Protein AF-A0A3B9GCJ6-F1 (afdb_monomer_lite)

Secondary structure (DSSP, 8-state):
---PPPPPTTEEEEEEETTT--B-SSPPPTT-TTEEEEEEETTSPPPBP-GGGB-TTSPEEE-GGGHHHHHSTT-TTGGGEEE-SS---------EEESPTT-EEEE-TTS-S-TTEEE-EESSSS-EEE-SSSEEETTEEE--SEEEEEEEEETTTTEEEEEEEEEEE-

Foldseek 3Di:
DDDDDDDDPQKDWFKAQQVPRATAPDDDDPPDPSIDIDIDGPVDHHHHDDPVQADPVRAGEDACLCVVVLPDPVCPPNVNYDYDPHHPPPPPDKDWPPPAAAAEAEQEPPDDDLSQKDQTDISDPPKDKDWPPWDADPRITRHDADKTKIWIADVVVRDIDIGIYGYYYD

pLDDT: mean 90.15, std 8.55, range [53.16, 97.75]

Structure (mmCIF, N/CA/C/O backbone):
data_AF-A0A3B9GCJ6-F1
#
_entry.id   AF-A0A3B9GCJ6-F1
#
loop_
_atom_site.group_PDB
_atom_site.id
_atom_site.type_symbol
_atom_site.label_atom_id
_atom_site.label_alt_id
_atom_site.label_comp_id
_atom_site.label_asym_id
_atom_site.label_entity_id
_atom_site.label_seq_id
_atom_site.pdbx_PDB_ins_code
_atom_site.Cartn_x
_atom_site.Cartn_y
_atom_site.Cartn_z
_atom_site.occupancy
_atom_site.B_iso_or_equiv
_atom_site.auth_seq_id
_atom_site.auth_comp_id
_atom_site.auth_asym_id
_atom_site.auth_atom_id
_atom_site.pdbx_PDB_model_num
ATOM 1 N N . ALA A 1 1 ? 45.972 -5.443 4.109 1.00 67.38 1 ALA A N 1
ATOM 2 C CA . ALA A 1 1 ? 44.919 -4.437 3.855 1.00 67.38 1 ALA A CA 1
ATOM 3 C C . ALA A 1 1 ? 43.568 -5.143 3.861 1.00 67.38 1 ALA A C 1
ATOM 5 O O . ALA A 1 1 ? 43.530 -6.275 3.386 1.00 67.38 1 ALA A O 1
ATOM 6 N N . PRO A 1 2 ? 42.492 -4.551 4.406 1.00 72.75 2 PRO A N 1
ATOM 7 C CA . PRO A 1 2 ? 41.162 -5.134 4.268 1.00 72.75 2 PRO A CA 1
ATOM 8 C C . PRO A 1 2 ? 40.757 -5.144 2.786 1.00 72.75 2 PRO A C 1
ATOM 10 O O . PRO A 1 2 ? 41.001 -4.174 2.069 1.00 72.75 2 PRO A O 1
ATOM 13 N N . ALA A 1 3 ? 40.173 -6.250 2.330 1.00 82.25 3 ALA A N 1
ATOM 14 C CA . ALA A 1 3 ? 39.610 -6.388 0.991 1.00 82.25 3 ALA A CA 1
ATOM 15 C C . ALA A 1 3 ? 38.083 -6.419 1.093 1.00 82.25 3 ALA A C 1
ATOM 17 O O . ALA A 1 3 ? 37.534 -7.044 2.002 1.00 82.25 3 ALA A O 1
ATOM 18 N N . PHE A 1 4 ? 37.399 -5.753 0.164 1.00 79.94 4 PHE A N 1
ATOM 19 C CA . PHE A 1 4 ? 35.948 -5.866 0.071 1.00 79.94 4 PHE A CA 1
ATOM 20 C C . PHE A 1 4 ? 35.560 -7.302 -0.309 1.00 79.94 4 PHE A C 1
ATOM 22 O O . PHE A 1 4 ? 36.221 -7.906 -1.160 1.00 79.94 4 PHE A O 1
ATOM 29 N N . PRO A 1 5 ? 34.498 -7.858 0.298 1.00 82.06 5 PRO A N 1
ATOM 30 C CA . PRO A 1 5 ? 34.034 -9.191 -0.043 1.00 82.06 5 PRO A CA 1
ATOM 31 C C . PRO A 1 5 ? 33.621 -9.250 -1.516 1.00 82.06 5 PRO A C 1
ATOM 33 O O . PRO A 1 5 ? 33.033 -8.312 -2.061 1.00 82.06 5 PRO A O 1
ATOM 36 N N . SER A 1 6 ? 33.930 -10.373 -2.164 1.00 84.81 6 SER A N 1
ATOM 37 C CA . SER A 1 6 ? 33.470 -10.617 -3.530 1.00 84.81 6 SER A CA 1
ATOM 38 C C . SER A 1 6 ? 31.946 -10.789 -3.548 1.00 84.81 6 SER A C 1
ATOM 40 O O . SER A 1 6 ? 31.401 -11.412 -2.632 1.00 84.81 6 SER A O 1
ATOM 42 N N . PRO A 1 7 ? 31.239 -10.273 -4.572 1.00 82.81 7 PRO A N 1
ATOM 43 C CA . PRO A 1 7 ? 29.799 -10.466 -4.685 1.00 82.81 7 PRO A CA 1
ATOM 44 C C . PRO A 1 7 ? 29.460 -11.963 -4.760 1.00 82.81 7 PRO A C 1
ATOM 46 O O . PRO A 1 7 ? 30.108 -12.680 -5.528 1.00 82.81 7 PRO A O 1
ATOM 49 N N . PRO A 1 8 ? 28.439 -12.443 -4.030 1.00 89.69 8 PRO A N 1
ATOM 50 C CA . PRO A 1 8 ? 27.988 -13.825 -4.133 1.00 89.69 8 PRO A CA 1
ATOM 51 C C . PRO A 1 8 ? 27.621 -14.211 -5.571 1.00 89.69 8 PRO A C 1
ATOM 53 O O . PRO A 1 8 ? 26.986 -13.437 -6.291 1.00 89.69 8 PRO A O 1
ATOM 56 N N . HIS A 1 9 ? 27.941 -15.445 -5.975 1.00 90.56 9 HIS A N 1
ATOM 57 C CA . HIS A 1 9 ? 27.603 -15.965 -7.307 1.00 90.56 9 HIS A CA 1
ATOM 58 C C . HIS A 1 9 ? 26.094 -16.031 -7.583 1.00 90.56 9 HIS A C 1
ATOM 60 O O . HIS A 1 9 ? 25.703 -16.147 -8.745 1.00 90.56 9 HIS A O 1
ATOM 66 N N . SER A 1 10 ? 25.252 -15.960 -6.550 1.00 94.00 10 SER A N 1
ATOM 67 C CA . SER A 1 10 ? 23.791 -15.920 -6.652 1.00 94.00 10 SER A CA 1
ATOM 68 C C . SER A 1 10 ? 23.247 -14.575 -7.139 1.00 94.00 10 SER A C 1
ATOM 70 O O . SER A 1 10 ? 22.083 -14.509 -7.525 1.00 94.00 10 SER A O 1
ATOM 72 N N . LEU A 1 11 ? 24.064 -13.516 -7.166 1.00 94.12 11 LEU A N 1
ATOM 73 C CA . LEU A 1 11 ? 23.648 -12.195 -7.630 1.00 94.12 11 LEU A CA 1
ATOM 74 C C . LEU A 1 11 ? 23.987 -11.970 -9.109 1.00 94.12 11 LEU A C 1
ATOM 76 O O . LEU A 1 11 ? 25.038 -12.378 -9.610 1.00 94.12 11 LEU A O 1
ATOM 80 N N . ALA A 1 12 ? 23.097 -11.273 -9.805 1.00 92.56 12 ALA A N 1
ATOM 81 C CA . ALA A 1 12 ? 23.290 -10.743 -11.146 1.00 92.56 12 ALA A CA 1
ATOM 82 C C . ALA A 1 12 ? 23.369 -9.216 -11.097 1.00 92.56 12 ALA A C 1
ATOM 84 O O . ALA A 1 12 ? 22.619 -8.578 -10.362 1.00 92.56 12 ALA A O 1
ATOM 85 N N . ARG A 1 13 ? 24.243 -8.622 -11.923 1.00 93.81 13 ARG A N 1
ATOM 86 C CA . ARG A 1 13 ? 24.131 -7.198 -12.268 1.00 93.81 13 ARG A CA 1
ATOM 87 C C . ARG A 1 13 ? 23.143 -7.044 -13.407 1.00 93.81 13 ARG A C 1
ATOM 89 O O . ARG A 1 13 ? 23.371 -7.595 -14.481 1.00 93.81 13 ARG A O 1
ATOM 96 N N . ILE A 1 14 ? 22.130 -6.224 -13.194 1.00 95.50 14 ILE A N 1
ATOM 97 C CA . ILE A 1 14 ? 21.101 -5.906 -14.179 1.00 95.50 14 ILE A CA 1
ATOM 98 C C . ILE A 1 14 ? 21.088 -4.405 -14.473 1.00 95.50 14 ILE A C 1
ATOM 100 O O . ILE A 1 14 ? 21.639 -3.597 -13.722 1.00 95.50 14 ILE A O 1
ATOM 104 N N . SER A 1 15 ? 20.498 -4.033 -15.606 1.00 97.00 15 SER A N 1
ATOM 105 C CA . SER A 1 15 ? 20.137 -2.646 -15.905 1.00 97.00 15 SER A CA 1
ATOM 106 C C . SER A 1 15 ? 18.640 -2.504 -15.704 1.00 97.00 15 SER A C 1
ATOM 108 O O . SER A 1 15 ? 17.903 -3.325 -16.236 1.00 97.00 15 SER A O 1
ATOM 110 N N . VAL A 1 16 ? 18.203 -1.485 -14.976 1.00 97.12 16 VAL A N 1
ATOM 111 C CA . VAL A 1 16 ? 16.790 -1.232 -14.667 1.00 97.12 16 VAL A CA 1
ATOM 112 C C . VAL A 1 16 ? 16.407 0.197 -15.012 1.00 97.12 16 VAL A C 1
ATOM 114 O O . VAL A 1 16 ? 17.272 1.079 -15.048 1.00 97.12 16 VAL A O 1
ATOM 117 N N . ASP A 1 17 ? 15.120 0.418 -15.260 1.00 96.38 17 ASP A N 1
ATOM 118 C CA . ASP A 1 17 ? 14.524 1.751 -15.199 1.00 96.38 17 ASP A CA 1
ATOM 119 C C . ASP A 1 17 ? 14.221 2.067 -13.727 1.00 96.38 17 ASP A C 1
ATOM 121 O O . ASP A 1 17 ? 13.448 1.357 -13.084 1.00 96.38 17 ASP A O 1
ATOM 125 N N . GLU A 1 18 ? 14.843 3.108 -13.164 1.00 95.38 18 GLU A N 1
ATOM 126 C CA . GLU A 1 18 ? 14.698 3.451 -11.740 1.00 95.38 18 GLU A CA 1
ATOM 127 C C . GLU A 1 18 ? 13.266 3.835 -11.337 1.00 95.38 18 GLU A C 1
ATOM 129 O O . GLU A 1 18 ? 12.964 3.889 -10.148 1.00 95.38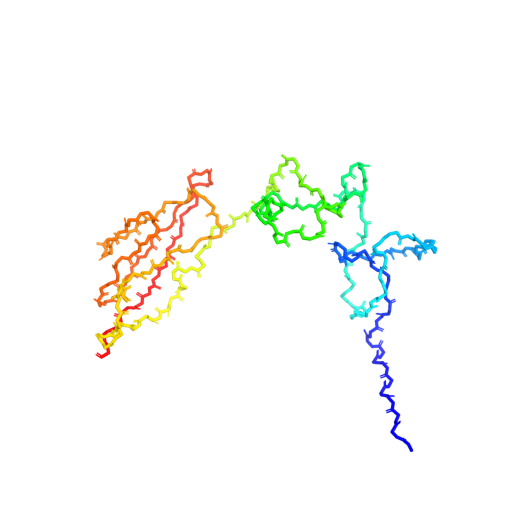 18 GLU A O 1
ATOM 134 N N . ARG A 1 19 ? 12.388 4.111 -12.309 1.00 95.00 19 ARG A N 1
ATOM 135 C CA . ARG A 1 19 ? 10.996 4.505 -12.060 1.00 95.00 19 ARG A CA 1
ATOM 136 C C . ARG A 1 19 ? 10.073 3.307 -11.872 1.00 95.00 19 ARG A C 1
ATOM 138 O O . ARG A 1 19 ? 9.145 3.393 -11.078 1.00 95.00 19 ARG A O 1
ATOM 145 N N . THR A 1 20 ? 10.303 2.222 -12.614 1.00 94.31 20 THR A N 1
ATOM 146 C CA . THR A 1 20 ? 9.432 1.031 -12.624 1.00 94.31 20 THR A CA 1
ATOM 147 C C . THR A 1 20 ? 10.066 -0.163 -11.915 1.00 94.31 20 THR A C 1
ATOM 149 O O . THR A 1 20 ? 9.368 -1.092 -11.523 1.00 94.31 20 THR A O 1
ATOM 152 N N . GLY A 1 21 ? 11.395 -0.174 -11.762 1.00 94.81 21 GLY A N 1
ATOM 153 C CA . GLY A 1 21 ? 12.146 -1.319 -11.245 1.00 94.81 21 GLY A CA 1
ATOM 154 C C . GLY A 1 21 ? 12.243 -2.491 -12.229 1.00 94.81 21 GLY A C 1
ATOM 155 O O . GLY A 1 21 ? 12.909 -3.484 -11.932 1.00 94.81 21 GLY A O 1
ATOM 156 N N . HIS A 1 22 ? 11.622 -2.382 -13.406 1.00 96.75 22 HIS A N 1
ATOM 157 C CA . HIS A 1 22 ? 11.724 -3.378 -14.462 1.00 96.75 22 HIS A CA 1
ATOM 158 C C . HIS A 1 22 ? 13.116 -3.356 -15.090 1.00 96.75 22 HIS A C 1
ATOM 160 O O . HIS A 1 22 ? 13.746 -2.302 -15.240 1.00 96.75 22 HIS A O 1
ATOM 166 N N . TYR A 1 23 ? 13.611 -4.536 -15.458 1.00 96.69 23 TYR A N 1
ATOM 167 C CA . TYR A 1 23 ? 14.937 -4.664 -16.049 1.00 96.69 23 TYR A CA 1
ATOM 168 C C . TYR A 1 23 ? 14.890 -4.499 -17.568 1.00 96.69 23 TYR A C 1
ATOM 170 O O . TYR A 1 23 ? 13.926 -4.873 -18.231 1.00 96.69 23 TYR A O 1
ATOM 178 N N . PHE A 1 24 ? 15.965 -3.967 -18.136 1.00 95.75 24 PHE A N 1
ATOM 179 C CA . PHE A 1 24 ? 16.184 -3.922 -19.574 1.00 95.75 24 PHE A CA 1
ATOM 180 C C . PHE A 1 24 ? 16.725 -5.281 -20.054 1.00 95.75 24 PHE A C 1
ATOM 182 O O . PHE A 1 24 ? 17.849 -5.635 -19.680 1.00 95.75 24 PHE A O 1
ATOM 189 N N . PRO A 1 25 ? 15.993 -6.036 -20.902 1.00 93.00 25 PRO A N 1
ATOM 190 C CA . PRO A 1 25 ? 16.466 -7.325 -21.422 1.00 93.00 25 PRO A CA 1
ATOM 191 C C . PRO A 1 25 ? 17.713 -7.196 -22.294 1.00 93.00 25 PRO A C 1
ATOM 193 O O . PRO A 1 25 ? 18.562 -8.082 -22.329 1.00 93.00 25 PRO A O 1
ATOM 196 N N . THR A 1 26 ? 17.831 -6.063 -22.982 1.00 92.00 26 THR A N 1
ATOM 197 C CA . THR A 1 26 ? 18.995 -5.675 -23.776 1.00 92.00 26 THR A CA 1
ATOM 198 C C . THR A 1 26 ? 19.657 -4.467 -23.139 1.00 92.00 26 THR A C 1
ATOM 200 O O . THR A 1 26 ? 18.960 -3.545 -22.716 1.00 92.00 26 THR A O 1
ATOM 203 N N . LEU A 1 27 ? 20.991 -4.431 -23.114 1.00 89.69 27 LEU A N 1
ATOM 204 C CA . LEU A 1 27 ? 21.724 -3.308 -22.534 1.00 89.69 27 LEU A CA 1
ATOM 205 C C . LEU A 1 27 ? 21.294 -1.979 -23.196 1.00 89.69 27 LEU A C 1
ATOM 207 O O . LEU A 1 27 ? 21.410 -1.850 -24.419 1.00 89.69 27 LEU A O 1
ATOM 211 N N . PRO A 1 28 ? 20.801 -0.994 -22.422 1.00 92.19 28 PRO A N 1
ATOM 212 C CA . PRO A 1 28 ? 20.345 0.270 -22.980 1.00 92.19 28 PRO A CA 1
ATOM 213 C C . PRO A 1 28 ? 21.517 1.098 -23.527 1.00 92.19 28 PRO A C 1
ATOM 215 O O . PRO A 1 28 ? 22.665 0.972 -23.089 1.00 92.19 28 PRO A O 1
ATOM 218 N N . LYS A 1 29 ? 21.227 1.982 -24.490 1.00 93.12 29 LYS A N 1
ATOM 219 C CA . LYS A 1 29 ? 22.225 2.903 -25.057 1.00 93.12 29 LYS A CA 1
ATOM 220 C C . LYS A 1 29 ? 22.736 3.863 -23.978 1.00 93.12 29 LYS A C 1
ATOM 222 O O . LYS A 1 29 ? 21.995 4.243 -23.068 1.00 93.12 29 LYS A O 1
ATOM 227 N N . LYS A 1 30 ? 23.989 4.311 -24.101 1.00 91.62 30 LYS A N 1
ATOM 228 C CA . LYS A 1 30 ? 24.553 5.336 -23.209 1.00 91.62 30 LYS A CA 1
ATOM 229 C C . LYS A 1 30 ? 23.668 6.589 -23.234 1.00 91.62 30 LYS A C 1
ATOM 231 O O . LYS A 1 30 ? 23.330 7.072 -24.309 1.00 91.62 30 LYS A O 1
ATOM 236 N N . GLY A 1 31 ? 23.313 7.101 -22.056 1.00 90.88 31 GLY A N 1
ATOM 237 C CA . GLY A 1 31 ? 22.437 8.268 -21.918 1.00 90.88 31 GLY A CA 1
ATOM 238 C C . GLY A 1 31 ? 20.939 7.955 -21.959 1.00 90.88 31 GLY A C 1
ATOM 239 O O . GLY A 1 31 ? 20.142 8.887 -21.993 1.00 90.88 31 GLY A O 1
ATOM 240 N N . THR A 1 32 ? 20.540 6.677 -21.938 1.00 92.00 32 THR A N 1
ATOM 241 C CA . THR A 1 32 ? 19.131 6.307 -21.735 1.00 92.00 32 THR A CA 1
ATOM 242 C C . THR A 1 32 ? 18.632 6.909 -20.410 1.00 92.00 32 THR A C 1
ATOM 244 O O . THR A 1 32 ? 19.251 6.650 -19.375 1.00 92.00 32 THR A O 1
ATOM 247 N N . PRO A 1 33 ? 17.557 7.722 -20.413 1.00 90.94 33 PRO A N 1
ATOM 248 C CA . PRO A 1 33 ? 17.023 8.330 -19.197 1.00 90.94 33 PRO A CA 1
ATOM 249 C C . PRO A 1 33 ? 16.630 7.283 -18.155 1.00 90.94 33 PRO A C 1
ATOM 251 O O . PRO A 1 33 ? 16.153 6.210 -18.518 1.00 90.94 33 PRO A O 1
ATOM 254 N N . TYR A 1 34 ? 16.806 7.611 -16.871 1.00 93.69 34 TYR A N 1
ATOM 255 C CA . TYR A 1 34 ? 16.395 6.769 -15.734 1.00 93.69 34 TYR A CA 1
ATOM 256 C C . TYR A 1 34 ? 17.043 5.372 -15.698 1.00 93.69 34 TYR A C 1
ATOM 258 O O . TYR A 1 34 ? 16.633 4.507 -14.929 1.00 93.69 34 TYR A O 1
ATOM 266 N N . HIS A 1 35 ? 18.083 5.140 -16.502 1.00 95.50 35 HIS A N 1
ATOM 267 C CA . HIS A 1 35 ? 18.863 3.911 -16.452 1.00 95.50 35 HIS A CA 1
ATOM 268 C C . HIS A 1 35 ? 19.711 3.866 -15.182 1.00 95.50 35 HIS A C 1
ATOM 270 O O . HIS A 1 35 ? 20.544 4.741 -14.941 1.00 95.50 35 HIS A O 1
ATOM 276 N N . LYS A 1 36 ? 19.563 2.782 -14.422 1.00 95.25 36 LYS A N 1
ATOM 277 C CA . LYS A 1 36 ? 20.407 2.467 -13.271 1.00 95.25 36 LYS A CA 1
ATOM 278 C C . LYS A 1 36 ? 20.939 1.040 -13.367 1.00 95.25 36 LYS A C 1
ATOM 280 O O . LYS A 1 36 ? 20.279 0.147 -13.897 1.00 95.25 36 LYS A O 1
ATOM 285 N N . ARG A 1 37 ? 22.156 0.808 -12.867 1.00 95.31 37 ARG A N 1
ATOM 286 C CA . ARG A 1 37 ? 22.694 -0.548 -12.679 1.00 95.31 37 ARG A CA 1
ATOM 287 C C . ARG A 1 37 ? 22.394 -1.007 -11.263 1.00 95.31 37 ARG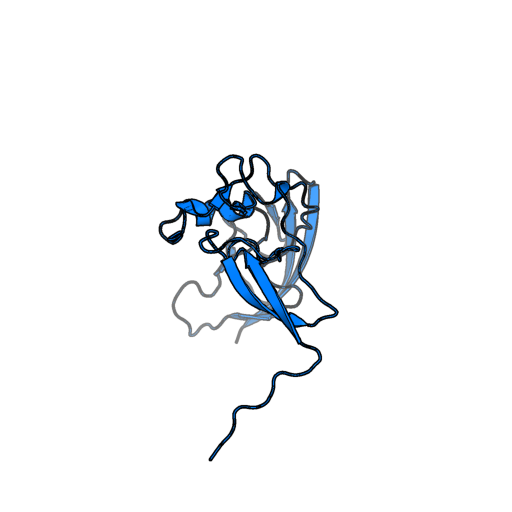 A C 1
ATOM 289 O O . ARG A 1 37 ? 22.732 -0.292 -10.327 1.00 95.31 37 ARG A O 1
ATOM 296 N N . GLU A 1 38 ? 21.841 -2.204 -11.130 1.00 95.00 38 GLU A N 1
ATOM 297 C CA . GLU A 1 38 ? 21.478 -2.787 -9.838 1.00 95.00 38 GLU A CA 1
ATOM 298 C C . GLU A 1 38 ? 21.931 -4.241 -9.705 1.00 95.00 38 GLU A C 1
ATOM 300 O O . GLU A 1 38 ? 22.378 -4.863 -10.675 1.00 95.00 38 GLU A O 1
ATOM 305 N N . LEU A 1 39 ? 21.847 -4.762 -8.480 1.00 93.50 39 LEU A N 1
ATOM 306 C CA . LEU A 1 39 ? 22.051 -6.173 -8.158 1.00 93.50 39 LEU A CA 1
ATOM 307 C C . LEU A 1 39 ? 20.720 -6.834 -7.794 1.00 93.50 39 LEU A C 1
ATOM 309 O O . LEU A 1 39 ? 19.928 -6.264 -7.050 1.00 93.50 39 LEU A O 1
ATOM 313 N N . CYS A 1 40 ? 20.501 -8.063 -8.255 1.00 93.81 40 CYS A N 1
ATOM 314 C CA . CYS A 1 40 ? 19.364 -8.882 -7.836 1.00 93.81 40 CYS A CA 1
ATOM 315 C C . CYS A 1 40 ? 19.745 -10.370 -7.770 1.00 93.81 40 CYS A C 1
ATOM 317 O O . CYS A 1 40 ? 20.736 -10.772 -8.389 1.00 93.81 40 CYS A O 1
ATOM 319 N N . PRO A 1 41 ? 18.980 -11.212 -7.058 1.00 94.81 41 PRO A N 1
ATOM 320 C CA . PRO A 1 41 ? 19.111 -12.662 -7.162 1.00 94.81 41 PRO A CA 1
ATOM 321 C C . PRO A 1 41 ? 18.874 -13.141 -8.602 1.00 94.81 41 PRO A C 1
ATOM 323 O O . PRO A 1 41 ? 17.966 -12.664 -9.284 1.00 94.81 41 PRO A O 1
ATOM 326 N N . LYS A 1 42 ? 19.697 -14.081 -9.075 1.00 93.06 42 LYS A N 1
ATOM 327 C CA . LYS A 1 42 ? 19.620 -14.637 -10.440 1.00 93.06 42 LYS A CA 1
ATOM 328 C C . LYS A 1 42 ? 18.307 -15.362 -10.731 1.00 93.06 42 LYS A C 1
ATOM 330 O O . LYS A 1 42 ? 17.857 -15.369 -11.869 1.00 93.06 42 LYS A O 1
ATOM 335 N N . ASP A 1 43 ? 17.727 -15.978 -9.713 1.00 94.94 43 ASP A N 1
ATOM 336 C CA . ASP A 1 43 ? 16.476 -16.737 -9.752 1.00 94.94 43 ASP A CA 1
ATOM 337 C C . ASP A 1 43 ? 15.231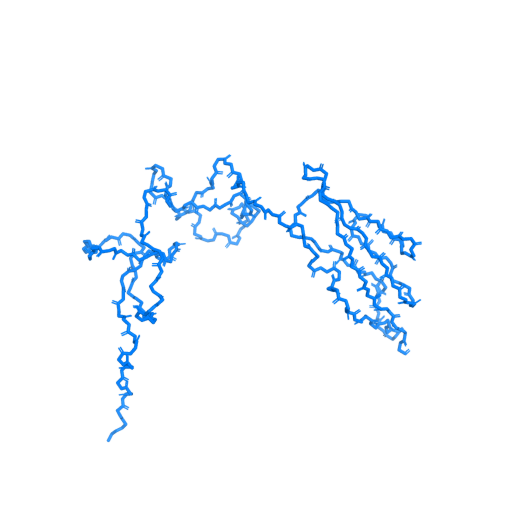 -15.858 -9.551 1.00 94.94 43 ASP A C 1
ATOM 339 O O . ASP A 1 43 ? 14.106 -16.338 -9.672 1.00 94.94 43 ASP A O 1
ATOM 343 N N . ARG A 1 44 ? 15.418 -14.563 -9.270 1.00 93.62 44 ARG A N 1
ATOM 344 C CA . ARG A 1 44 ? 14.342 -13.592 -9.053 1.00 93.62 44 ARG A CA 1
ATOM 345 C C . ARG A 1 44 ? 14.628 -12.294 -9.799 1.00 93.62 44 ARG A C 1
ATOM 347 O O . ARG A 1 44 ? 14.736 -11.220 -9.204 1.00 93.62 44 ARG A O 1
ATOM 354 N N . LEU A 1 45 ? 14.776 -12.407 -11.117 1.00 93.88 45 LEU A N 1
ATOM 355 C CA . LEU A 1 45 ? 14.827 -11.233 -11.982 1.00 93.88 45 LEU A CA 1
ATOM 356 C C . LEU A 1 45 ? 13.495 -10.463 -11.887 1.00 93.88 45 LEU A C 1
ATOM 358 O O . LEU A 1 45 ? 12.436 -11.096 -11.856 1.00 93.88 45 LEU A O 1
ATOM 362 N N . PRO A 1 46 ? 13.525 -9.117 -11.854 1.00 95.19 46 PRO A N 1
ATOM 363 C CA . PRO A 1 46 ? 12.328 -8.304 -12.042 1.00 95.19 46 PRO A CA 1
ATOM 364 C C . PRO A 1 46 ? 11.652 -8.598 -13.383 1.00 95.19 46 PRO A C 1
ATOM 366 O O . PRO A 1 46 ? 12.221 -9.256 -14.253 1.00 95.19 46 PRO A O 1
ATOM 369 N N . LEU A 1 47 ? 10.454 -8.060 -13.590 1.00 96.06 47 LEU A N 1
ATOM 370 C CA . LEU A 1 47 ? 9.818 -8.117 -14.903 1.00 96.06 47 LEU A CA 1
ATOM 371 C C . LEU A 1 47 ? 10.610 -7.283 -15.929 1.00 96.06 47 LEU A C 1
ATOM 373 O O . LEU A 1 47 ? 11.249 -6.293 -15.552 1.00 96.06 47 LEU A O 1
ATOM 377 N N . PRO A 1 48 ? 10.618 -7.680 -17.213 1.00 96.62 48 PRO A N 1
ATOM 378 C CA . PRO A 1 48 ? 11.256 -6.898 -18.261 1.00 96.62 48 PRO A CA 1
ATOM 379 C C . PRO A 1 48 ? 10.460 -5.620 -18.536 1.00 96.62 48 PRO A C 1
ATOM 381 O O . PRO A 1 48 ? 9.235 -5.619 -18.429 1.00 96.62 48 PRO A O 1
ATOM 384 N N . VAL A 1 49 ? 11.143 -4.552 -18.951 1.00 95.25 49 VAL A N 1
ATOM 385 C CA . VAL A 1 49 ? 10.461 -3.331 -19.407 1.00 95.25 49 VAL A CA 1
ATOM 386 C C . VAL A 1 49 ? 9.504 -3.643 -20.559 1.00 95.25 49 VAL A C 1
ATOM 388 O O . VAL A 1 49 ? 9.832 -4.383 -21.491 1.00 95.25 49 VAL A O 1
ATOM 391 N N . SER A 1 50 ? 8.327 -3.036 -20.510 1.00 93.88 50 SER A N 1
ATOM 392 C CA . SER A 1 50 ? 7.262 -3.163 -21.496 1.00 93.88 50 SER A CA 1
ATOM 393 C C . SER A 1 50 ? 6.799 -1.782 -21.939 1.00 93.88 50 SER A C 1
ATOM 395 O O . SER A 1 50 ? 6.801 -0.827 -21.169 1.00 93.88 50 SER A O 1
ATOM 397 N N . ASN A 1 51 ? 6.323 -1.662 -23.181 1.00 91.94 51 ASN A N 1
ATOM 398 C CA . ASN A 1 51 ? 5.693 -0.419 -23.640 1.00 91.94 51 ASN A CA 1
ATOM 399 C C . ASN A 1 51 ? 4.447 -0.052 -22.813 1.00 91.94 51 ASN A C 1
ATOM 401 O O . ASN A 1 51 ? 4.074 1.113 -22.792 1.00 91.94 51 ASN A O 1
ATOM 405 N N . GLN A 1 52 ? 3.831 -1.027 -22.135 1.00 91.62 52 GLN A N 1
ATOM 406 C CA . GLN A 1 52 ? 2.683 -0.813 -21.246 1.00 91.62 52 GLN A CA 1
ATOM 407 C C . GLN A 1 52 ? 3.063 -0.122 -19.928 1.00 91.62 52 GLN A C 1
ATOM 409 O O . GLN A 1 52 ? 2.184 0.392 -19.248 1.00 91.62 52 GLN A O 1
ATOM 414 N N . ASP A 1 53 ? 4.352 -0.068 -19.581 1.00 92.44 53 ASP A N 1
ATOM 415 C CA . ASP A 1 53 ? 4.825 0.600 -18.363 1.00 92.44 53 ASP A CA 1
ATOM 416 C C . ASP A 1 53 ? 4.881 2.128 -18.521 1.00 92.44 53 ASP A C 1
ATOM 418 O O . ASP A 1 53 ? 5.147 2.853 -17.560 1.00 92.44 53 ASP A O 1
ATOM 422 N N . TYR A 1 54 ? 4.687 2.633 -19.743 1.00 94.06 54 TYR A N 1
ATOM 423 C CA . TYR A 1 54 ? 4.948 4.020 -20.092 1.00 94.06 54 TYR A CA 1
ATOM 424 C C . TYR A 1 54 ? 3.772 4.662 -20.818 1.00 94.06 54 TYR A C 1
ATOM 426 O O . TYR A 1 54 ? 3.149 4.080 -21.702 1.00 94.06 54 TYR A O 1
ATOM 434 N N . HIS A 1 55 ? 3.540 5.928 -20.498 1.00 93.69 55 HIS A N 1
ATOM 435 C CA . HIS A 1 55 ? 2.660 6.794 -21.260 1.00 93.69 55 HIS A CA 1
ATOM 436 C C . HIS A 1 55 ? 3.298 7.082 -22.641 1.00 93.69 55 HIS A C 1
ATOM 438 O O . HIS A 1 55 ? 4.528 6.999 -22.773 1.00 93.69 55 HIS A O 1
ATOM 444 N N . PRO A 1 56 ? 2.525 7.437 -23.691 1.00 92.19 56 PRO A N 1
ATOM 445 C CA . PRO A 1 56 ? 3.074 7.740 -25.018 1.00 92.19 56 PRO A CA 1
ATOM 446 C C . PRO A 1 56 ? 4.238 8.748 -25.041 1.00 92.19 56 PRO A C 1
ATOM 448 O O . PRO A 1 56 ? 5.127 8.643 -25.886 1.00 92.19 56 PRO A O 1
ATOM 451 N N . ASP A 1 57 ? 4.293 9.671 -24.077 1.00 92.00 57 ASP A N 1
ATOM 452 C CA . ASP A 1 57 ? 5.379 10.650 -23.897 1.00 92.00 57 ASP A CA 1
ATOM 453 C C . ASP A 1 57 ? 6.615 10.123 -23.131 1.00 92.00 57 ASP A C 1
ATOM 455 O O . ASP A 1 57 ? 7.509 10.897 -22.792 1.00 92.00 57 ASP A O 1
ATOM 459 N N . LYS A 1 58 ? 6.696 8.808 -22.882 1.00 92.38 58 LYS A N 1
ATOM 460 C CA . LYS A 1 58 ? 7.801 8.092 -22.209 1.00 92.38 58 LYS A CA 1
ATOM 461 C C . LYS A 1 58 ? 7.936 8.328 -20.701 1.00 92.38 58 LYS A C 1
ATOM 463 O O . LYS A 1 58 ? 8.924 7.889 -20.095 1.00 92.38 58 LYS A O 1
ATOM 468 N N . ARG A 1 59 ? 6.949 8.952 -20.058 1.00 95.12 59 ARG A N 1
ATOM 469 C CA . ARG A 1 59 ? 6.842 8.956 -18.591 1.00 95.12 59 ARG A CA 1
ATOM 470 C C . ARG A 1 59 ? 6.369 7.595 -18.084 1.00 95.12 59 ARG A C 1
ATOM 472 O O . ARG A 1 59 ? 5.592 6.928 -18.759 1.00 95.12 59 ARG A O 1
ATOM 479 N N . ALA A 1 60 ? 6.862 7.171 -16.924 1.00 95.62 60 ALA A N 1
ATOM 480 C CA . ALA A 1 60 ? 6.438 5.915 -16.308 1.00 95.62 60 ALA A CA 1
ATOM 481 C C . ALA A 1 60 ? 5.001 6.050 -15.788 1.00 95.62 60 ALA A C 1
ATOM 483 O O . ALA A 1 60 ? 4.665 7.066 -15.177 1.00 95.62 60 ALA A O 1
ATOM 484 N N . LEU A 1 61 ? 4.160 5.055 -16.051 1.00 94.50 61 LEU A N 1
ATOM 485 C CA . LEU A 1 61 ? 2.773 5.057 -15.605 1.00 94.50 61 LEU A CA 1
ATOM 486 C C . LEU A 1 61 ? 2.678 4.684 -14.126 1.00 94.50 61 LEU A C 1
ATOM 488 O O . LEU A 1 61 ? 3.269 3.707 -13.671 1.00 94.50 61 LEU A O 1
ATOM 492 N N . LEU A 1 62 ? 1.895 5.460 -13.388 1.00 91.94 62 LEU A N 1
ATOM 493 C CA . LEU A 1 62 ? 1.476 5.176 -12.024 1.00 91.94 62 LEU A CA 1
ATOM 494 C C . LEU A 1 62 ? -0.020 4.882 -12.009 1.00 91.94 62 LEU A C 1
ATOM 496 O O . LEU A 1 62 ? -0.791 5.527 -12.719 1.00 91.94 62 LEU A O 1
ATOM 500 N N . SER A 1 63 ? -0.430 3.948 -11.150 1.00 86.50 63 SER A N 1
ATOM 501 C CA . SER A 1 63 ? -1.849 3.755 -10.838 1.00 86.50 63 SER A CA 1
ATOM 502 C C . SER A 1 63 ? -2.459 5.067 -10.336 1.00 86.50 63 SER A C 1
ATOM 504 O O . SER A 1 63 ? -1.816 5.813 -9.592 1.00 86.50 63 SER A O 1
ATOM 506 N N . LEU A 1 64 ? -3.734 5.302 -10.656 1.00 84.75 64 LEU A N 1
ATOM 507 C CA . LEU A 1 64 ? -4.529 6.381 -10.059 1.00 84.75 64 LEU A CA 1
ATOM 508 C C . LEU A 1 64 ? -4.603 6.318 -8.521 1.00 84.75 64 LEU A C 1
ATOM 510 O O . LEU A 1 64 ? -4.968 7.316 -7.904 1.00 84.75 64 LEU A O 1
ATOM 514 N N . ASP A 1 65 ? -4.219 5.208 -7.887 1.00 80.12 65 ASP A N 1
ATOM 515 C CA . ASP A 1 65 ? -4.061 5.129 -6.424 1.00 80.12 65 ASP A CA 1
ATOM 516 C C . ASP A 1 65 ? -3.024 6.132 -5.895 1.00 80.12 65 ASP A C 1
ATOM 518 O O . ASP A 1 65 ? -3.145 6.634 -4.780 1.00 80.12 65 ASP A O 1
ATOM 522 N N . TYR A 1 66 ? -2.042 6.492 -6.724 1.00 87.81 66 TYR A N 1
ATOM 523 C CA . TYR A 1 66 ? -1.027 7.490 -6.404 1.00 87.81 66 TYR A CA 1
ATOM 524 C C . TYR A 1 66 ? -1.462 8.921 -6.736 1.00 87.81 66 TYR A C 1
ATOM 526 O O . TYR A 1 66 ? -0.649 9.827 -6.593 1.00 87.81 66 TYR A O 1
ATOM 534 N N . ALA A 1 67 ? -2.706 9.164 -7.171 1.00 88.00 67 ALA A N 1
ATOM 535 C CA . ALA A 1 67 ? -3.138 10.485 -7.640 1.00 88.00 67 ALA A CA 1
ATOM 536 C C . ALA A 1 67 ? -2.977 11.591 -6.586 1.00 88.00 67 ALA A C 1
ATOM 538 O O . ALA A 1 67 ? -2.600 12.706 -6.931 1.00 88.00 67 ALA A O 1
ATOM 539 N N . GLU A 1 68 ? -3.223 11.277 -5.312 1.00 86.06 68 GLU A N 1
ATOM 540 C CA . GLU A 1 68 ? -3.086 12.234 -4.208 1.00 86.06 68 GLU A CA 1
ATOM 541 C C . GLU A 1 68 ? -1.631 12.669 -4.015 1.00 86.06 68 GLU A C 1
ATOM 543 O O . GLU A 1 68 ? -1.339 13.858 -4.075 1.00 86.06 68 GLU A O 1
ATOM 548 N N . TRP A 1 69 ? -0.708 11.711 -3.888 1.00 91.38 69 TRP A N 1
ATOM 549 C CA . TRP A 1 69 ? 0.727 12.005 -3.842 1.00 91.38 69 TRP A CA 1
ATOM 550 C C . TRP A 1 69 ? 1.208 12.679 -5.131 1.00 91.38 69 TRP A C 1
ATOM 552 O O . TRP A 1 69 ? 1.982 13.626 -5.089 1.00 91.38 69 TRP A O 1
ATOM 562 N N . PHE A 1 70 ? 0.734 12.225 -6.291 1.00 92.12 70 PHE A N 1
ATOM 563 C CA . PHE A 1 70 ? 1.152 12.763 -7.581 1.00 92.12 70 PHE A CA 1
ATOM 564 C C . PHE A 1 70 ? 0.838 14.261 -7.713 1.00 92.12 70 PHE A C 1
ATOM 566 O O . PHE A 1 70 ? 1.598 14.972 -8.372 1.00 92.12 70 PHE A O 1
ATOM 573 N N . GLN A 1 71 ? -0.257 14.717 -7.092 1.00 90.50 71 GLN A N 1
ATOM 574 C CA . GLN A 1 71 ? -0.704 16.112 -7.048 1.00 90.50 71 GLN A CA 1
ATOM 575 C C . GLN A 1 71 ? -0.150 16.905 -5.854 1.00 90.50 71 GLN A C 1
ATOM 577 O O . GLN A 1 71 ? -0.343 18.118 -5.821 1.00 90.50 71 GLN A O 1
ATOM 582 N N . SER A 1 72 ? 0.500 16.258 -4.880 1.00 90.19 72 SER A N 1
ATOM 583 C CA . SER A 1 72 ? 1.043 16.942 -3.705 1.00 90.19 72 SER A CA 1
ATOM 584 C C . SER A 1 72 ? 2.404 17.581 -3.990 1.00 90.19 72 SER A C 1
ATOM 586 O O . SER A 1 72 ? 3.126 17.194 -4.916 1.00 90.19 72 SER A O 1
ATOM 588 N N . ASP A 1 73 ? 2.787 18.533 -3.138 1.00 91.69 73 ASP A N 1
ATOM 589 C CA . ASP A 1 73 ? 4.101 19.184 -3.188 1.00 91.69 73 ASP A CA 1
ATOM 590 C C . ASP A 1 73 ? 5.265 18.214 -2.891 1.00 91.69 73 ASP A C 1
ATOM 592 O O . ASP A 1 73 ? 6.421 18.514 -3.194 1.00 91.69 73 ASP A O 1
ATOM 596 N N . ASP A 1 74 ? 4.977 17.016 -2.368 1.00 89.25 74 ASP A N 1
ATOM 597 C CA . ASP A 1 74 ? 5.982 15.980 -2.098 1.00 89.25 74 ASP A CA 1
ATOM 598 C C . ASP A 1 74 ? 6.479 15.288 -3.380 1.00 89.25 74 ASP A C 1
ATOM 600 O O . ASP A 1 74 ? 7.516 14.612 -3.376 1.00 89.25 74 ASP A O 1
ATOM 604 N N . ASN A 1 75 ? 5.767 15.431 -4.504 1.00 90.62 75 ASN A N 1
ATOM 605 C CA . ASN A 1 75 ? 6.159 14.829 -5.775 1.00 90.62 75 ASN A CA 1
ATOM 606 C C . ASN A 1 75 ? 7.236 15.652 -6.504 1.00 90.62 75 ASN A C 1
ATOM 608 O O . ASN A 1 75 ? 7.013 16.282 -7.542 1.00 90.62 75 ASN A O 1
ATOM 612 N N . ILE A 1 76 ? 8.472 15.546 -6.018 1.00 88.62 76 ILE A N 1
ATOM 613 C CA . ILE A 1 76 ? 9.646 16.208 -6.608 1.00 88.62 76 ILE A CA 1
ATOM 614 C C . ILE A 1 76 ? 10.058 15.655 -7.991 1.00 88.62 76 ILE A C 1
ATOM 616 O O . ILE A 1 76 ? 10.933 16.217 -8.652 1.00 88.62 76 ILE A O 1
ATOM 620 N N . LYS A 1 77 ? 9.460 14.542 -8.448 1.00 86.12 77 LYS A N 1
ATOM 621 C CA . LYS A 1 77 ? 9.750 13.878 -9.736 1.00 86.12 77 LYS A CA 1
ATOM 622 C C . LYS A 1 77 ? 8.543 13.897 -10.686 1.00 86.12 77 LYS A C 1
ATOM 624 O O . LYS A 1 77 ? 8.445 13.034 -11.556 1.00 86.12 77 LYS A O 1
ATOM 629 N N . SER A 1 78 ? 7.663 14.893 -10.593 1.00 80.31 78 SER A N 1
ATOM 630 C CA . SER A 1 78 ? 6.413 14.971 -11.375 1.00 80.31 78 SER A CA 1
ATOM 631 C C . SER A 1 78 ? 6.576 14.778 -12.892 1.00 80.31 78 SER A C 1
ATOM 633 O O . SER A 1 78 ? 5.718 14.190 -13.545 1.00 80.31 78 SER A O 1
ATOM 635 N N . ARG A 1 79 ? 7.715 15.186 -13.471 1.00 89.38 79 ARG A N 1
ATOM 636 C CA . ARG A 1 79 ? 8.015 15.009 -14.907 1.00 89.38 79 ARG A CA 1
ATOM 637 C C . ARG A 1 79 ? 8.427 13.589 -15.305 1.00 89.38 79 ARG A C 1
ATOM 639 O O . ARG A 1 79 ? 8.460 13.295 -16.494 1.00 89.38 79 ARG A O 1
ATOM 646 N N . ALA A 1 80 ? 8.781 12.730 -14.352 1.00 93.69 80 ALA A N 1
ATOM 647 C CA . ALA A 1 80 ? 9.211 11.356 -14.616 1.00 93.69 80 ALA A CA 1
ATOM 648 C C . ALA A 1 80 ? 8.027 10.390 -14.788 1.00 93.69 80 ALA A C 1
ATOM 650 O O . ALA A 1 80 ? 8.196 9.324 -15.394 1.00 93.69 80 ALA A O 1
ATOM 651 N N . PHE A 1 81 ? 6.853 10.783 -14.282 1.00 95.00 81 PHE A N 1
ATOM 652 C CA . PHE A 1 81 ? 5.675 9.938 -14.142 1.00 95.00 81 PHE A CA 1
ATOM 653 C C . PHE A 1 81 ? 4.435 10.543 -14.813 1.00 95.00 81 PHE A C 1
ATOM 655 O O . PHE A 1 81 ? 4.317 11.759 -14.985 1.00 95.00 81 PHE A O 1
ATOM 662 N N . ALA A 1 82 ? 3.500 9.681 -15.186 1.00 94.69 82 ALA A N 1
ATOM 663 C CA . ALA A 1 82 ? 2.154 10.020 -15.628 1.00 94.69 82 ALA A CA 1
ATOM 664 C C . ALA A 1 82 ? 1.159 9.119 -14.888 1.00 94.69 82 ALA A C 1
ATOM 666 O O . ALA A 1 82 ? 1.502 7.994 -14.533 1.00 94.69 82 ALA A O 1
ATOM 667 N N . LEU A 1 83 ? -0.059 9.598 -14.650 1.00 92.75 83 LEU A N 1
ATOM 668 C CA . LEU A 1 83 ? -1.127 8.758 -14.109 1.00 92.75 83 LEU A CA 1
ATOM 669 C C . LEU A 1 83 ? -1.773 7.953 -15.241 1.00 92.75 83 LEU A C 1
ATOM 671 O O . LEU A 1 83 ? -1.905 8.454 -16.355 1.00 92.75 83 LEU A O 1
ATOM 675 N N . SER A 1 84 ? -2.162 6.714 -14.956 1.00 88.56 84 SER A N 1
ATOM 676 C CA . SER A 1 84 ? -2.985 5.907 -15.854 1.00 88.56 84 SER A CA 1
ATOM 677 C C . SER A 1 84 ? -4.393 6.497 -16.015 1.00 88.56 84 SER A C 1
ATOM 679 O O . SER A 1 84 ? -4.926 7.107 -15.090 1.00 88.56 84 SER A O 1
ATOM 681 N N . ASP A 1 85 ? -5.026 6.272 -17.170 1.00 80.31 85 ASP A N 1
ATOM 682 C CA . ASP A 1 85 ? -6.378 6.790 -17.463 1.00 80.31 85 ASP A CA 1
ATOM 683 C C . ASP A 1 85 ? -7.484 6.074 -16.677 1.00 80.31 85 ASP A C 1
ATOM 685 O O . ASP A 1 85 ? -8.564 6.613 -16.440 1.00 80.31 85 ASP A O 1
ATOM 689 N N . SER A 1 86 ? -7.211 4.846 -16.248 1.00 68.75 86 SER A N 1
ATOM 690 C CA . SER A 1 86 ? -8.092 4.060 -15.398 1.00 68.75 86 SER A CA 1
ATOM 691 C C . SER A 1 86 ? -7.324 3.564 -14.187 1.00 68.75 86 SER A C 1
ATOM 693 O O . SER A 1 86 ? -6.125 3.270 -14.271 1.00 68.75 86 SER A O 1
ATOM 695 N N . ARG A 1 87 ? -8.022 3.396 -13.059 1.00 65.19 87 ARG A N 1
ATOM 696 C CA . ARG A 1 87 ? -7.507 2.526 -12.002 1.00 65.19 87 ARG A CA 1
ATOM 697 C C . ARG A 1 87 ? -7.349 1.149 -12.642 1.00 65.19 87 ARG A C 1
ATOM 699 O O . ARG A 1 87 ? -8.231 0.766 -13.421 1.00 65.19 87 ARG A O 1
ATOM 706 N N . PRO A 1 88 ? -6.251 0.417 -12.393 1.00 59.47 88 PRO A N 1
ATOM 707 C CA . PRO A 1 88 ? -6.242 -0.988 -12.754 1.00 59.47 88 PRO A CA 1
ATOM 708 C C . PRO A 1 88 ? -7.535 -1.607 -12.215 1.00 59.47 88 PRO A C 1
ATOM 710 O O . PRO A 1 88 ? -8.021 -1.202 -11.156 1.00 59.47 88 PRO A O 1
ATOM 713 N N . ILE A 1 89 ? -8.100 -2.581 -12.933 1.00 54.06 89 ILE A N 1
ATOM 714 C CA . ILE A 1 89 ? -9.080 -3.496 -12.338 1.00 54.06 89 ILE A CA 1
ATOM 715 C C . ILE A 1 89 ? -8.274 -4.357 -11.369 1.00 54.06 89 ILE A C 1
ATOM 717 O O . ILE A 1 89 ? -7.998 -5.532 -11.586 1.00 54.06 89 ILE A O 1
ATOM 721 N N . THR A 1 90 ? -7.753 -3.728 -10.330 1.00 53.19 90 THR A N 1
ATOM 722 C CA . THR A 1 90 ? -7.232 -4.418 -9.194 1.00 53.19 90 THR A CA 1
ATOM 723 C C . THR A 1 90 ? -8.454 -5.124 -8.638 1.00 53.19 90 THR A C 1
ATOM 725 O O . THR A 1 90 ? -9.493 -4.526 -8.350 1.00 53.19 90 THR A O 1
ATOM 728 N N . SER A 1 91 ? -8.332 -6.435 -8.491 1.00 53.16 91 SER A N 1
ATOM 729 C CA . SER A 1 91 ? -9.028 -7.170 -7.450 1.00 53.16 91 SER A CA 1
ATOM 730 C C . SER A 1 91 ? -8.605 -6.561 -6.107 1.00 53.16 91 SER A C 1
ATOM 732 O O . SER A 1 91 ? -7.841 -7.170 -5.356 1.00 53.16 91 SER A O 1
ATOM 734 N N . LEU A 1 92 ? -8.976 -5.302 -5.847 1.00 63.31 92 LEU A N 1
ATOM 735 C CA . LEU A 1 92 ? -8.713 -4.620 -4.598 1.00 63.31 92 LEU A CA 1
ATOM 736 C C . LEU A 1 92 ? -9.566 -5.361 -3.598 1.00 63.31 92 LEU A C 1
ATOM 738 O O . LEU A 1 92 ? -10.757 -5.108 -3.465 1.00 63.31 92 LEU A O 1
ATOM 742 N N . SER A 1 93 ? -8.956 -6.340 -2.946 1.00 80.75 93 SER A N 1
ATOM 743 C CA . SER A 1 93 ? -9.468 -6.835 -1.691 1.00 80.75 93 SER A CA 1
ATOM 744 C C . SER A 1 93 ? -9.485 -5.630 -0.761 1.00 80.75 93 SER A C 1
ATOM 746 O O . SER A 1 93 ? -8.431 -5.028 -0.510 1.00 80.75 93 SER A O 1
ATOM 748 N N . LEU A 1 94 ? -10.669 -5.258 -0.304 1.00 88.88 94 LEU A N 1
ATOM 749 C CA . LEU A 1 94 ? -10.851 -4.342 0.805 1.00 88.88 94 LEU A CA 1
ATOM 750 C C . LEU A 1 94 ? -9.998 -4.821 1.991 1.00 88.88 94 LEU A C 1
ATOM 752 O O . LEU A 1 94 ? -9.897 -6.025 2.238 1.00 88.88 94 LEU A O 1
ATOM 756 N N . LYS A 1 95 ? -9.326 -3.896 2.680 1.00 91.69 95 LYS A N 1
ATOM 757 C CA . LYS A 1 95 ? -8.456 -4.171 3.832 1.00 91.69 95 LYS A CA 1
ATOM 758 C C . LYS 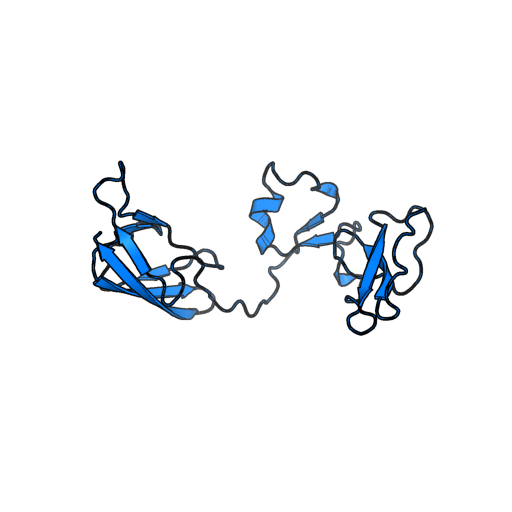A 1 95 ? -8.561 -3.053 4.862 1.00 91.69 95 LYS A C 1
ATOM 760 O O . LYS A 1 95 ? -8.590 -1.875 4.500 1.00 91.69 95 LYS A O 1
ATOM 765 N N . PHE A 1 96 ? -8.513 -3.436 6.134 1.00 93.69 96 PHE A N 1
ATOM 766 C CA . PHE A 1 96 ? -8.257 -2.507 7.229 1.00 93.69 96 PHE A CA 1
ATOM 767 C C . PHE A 1 96 ? -6.772 -2.125 7.251 1.00 93.69 96 PHE A C 1
ATOM 769 O O . PHE A 1 96 ? -5.896 -2.978 7.108 1.00 93.69 96 PHE A O 1
ATOM 776 N N . LEU A 1 97 ? -6.500 -0.835 7.422 1.00 93.94 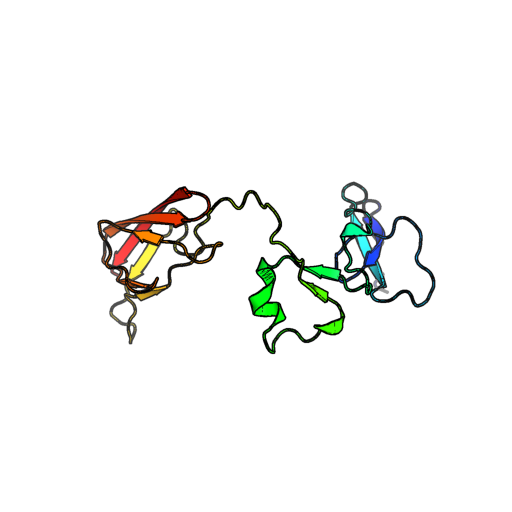97 LEU A N 1
ATOM 777 C CA . LEU A 1 97 ? -5.185 -0.290 7.767 1.00 93.94 97 LEU A CA 1
ATOM 778 C C . LEU A 1 97 ? -5.127 0.084 9.253 1.00 93.94 97 LEU A C 1
ATOM 780 O O . LEU A 1 97 ? -4.073 -0.038 9.866 1.00 93.94 97 LEU A O 1
ATOM 784 N N . ALA A 1 98 ? -6.253 0.532 9.817 1.00 93.69 98 ALA A N 1
ATOM 785 C CA . ALA A 1 98 ? -6.424 0.787 11.242 1.00 93.69 98 ALA A CA 1
ATOM 786 C C . ALA A 1 98 ? -7.917 0.673 11.629 1.00 93.69 98 ALA A C 1
ATOM 788 O O . ALA A 1 98 ? -8.747 1.288 10.950 1.00 93.69 98 ALA A O 1
ATOM 789 N N . PRO A 1 99 ? -8.271 -0.059 12.699 1.00 94.44 99 PRO A N 1
ATOM 790 C CA . PRO A 1 99 ? -7.398 -0.938 13.478 1.00 94.44 99 PRO A CA 1
ATOM 791 C C . PRO A 1 99 ? -6.967 -2.180 12.688 1.00 94.44 99 PRO A C 1
ATOM 793 O O . PRO A 1 99 ? -7.561 -2.517 11.665 1.00 94.44 99 PRO A O 1
ATOM 796 N N . LEU A 1 100 ? -5.903 -2.845 13.141 1.00 93.06 100 LEU A N 1
ATOM 797 C CA . LEU A 1 100 ? -5.527 -4.154 12.604 1.00 93.06 100 LEU A CA 1
ATOM 798 C C . LEU A 1 100 ? -6.343 -5.257 13.303 1.00 93.06 100 LEU A C 1
ATOM 800 O O . LEU A 1 100 ? -6.593 -5.136 14.503 1.00 93.06 100 LEU A O 1
ATOM 804 N N . PRO A 1 101 ? -6.728 -6.340 12.600 1.00 91.75 101 PRO A N 1
ATOM 805 C CA . PRO A 1 101 ? -7.413 -7.469 13.226 1.00 91.75 101 PRO A CA 1
ATOM 806 C C . PRO A 1 101 ? -6.609 -8.053 14.392 1.00 91.75 101 PRO A C 1
ATOM 808 O O . PRO A 1 101 ? -5.435 -8.385 14.229 1.00 91.75 101 PRO A O 1
ATOM 811 N N . GLY A 1 102 ? -7.250 -8.174 15.555 1.00 93.44 102 GLY A N 1
ATOM 812 C CA . GLY A 1 102 ? -6.638 -8.661 16.792 1.00 93.44 102 GLY A CA 1
ATOM 813 C C . GLY A 1 102 ? -5.747 -7.645 17.513 1.00 93.44 102 GLY A C 1
ATOM 814 O O . GLY A 1 102 ? -5.012 -8.032 18.417 1.00 93.44 102 GLY A O 1
ATOM 815 N N . ALA A 1 103 ? -5.765 -6.368 17.119 1.00 95.62 103 ALA A N 1
ATOM 816 C CA . ALA A 1 103 ? -5.046 -5.325 17.845 1.00 95.62 103 ALA A CA 1
ATOM 817 C C . ALA A 1 103 ? -5.662 -5.071 19.232 1.00 95.62 103 ALA A C 1
ATOM 819 O O . ALA A 1 103 ? -6.880 -5.148 19.397 1.00 95.62 103 ALA A O 1
ATOM 820 N N . THR A 1 104 ? -4.821 -4.688 20.194 1.00 95.88 104 THR A N 1
ATOM 821 C CA . THR A 1 104 ? -5.248 -4.164 21.499 1.00 95.88 104 THR A CA 1
ATOM 822 C C . THR A 1 104 ? -4.838 -2.700 21.607 1.00 95.88 104 THR A C 1
ATOM 824 O O . THR A 1 104 ? -3.673 -2.363 21.387 1.00 95.88 104 THR A O 1
ATOM 827 N N . TYR A 1 105 ? -5.795 -1.835 21.931 1.00 93.38 105 TYR A N 1
ATOM 828 C CA . TYR A 1 105 ? -5.586 -0.418 22.214 1.00 93.38 105 TYR A CA 1
ATOM 829 C C . TYR A 1 105 ? -5.712 -0.174 23.713 1.00 93.38 105 TYR A C 1
ATOM 831 O O . TYR A 1 105 ? -6.579 -0.754 24.355 1.00 93.38 105 TYR A O 1
ATOM 839 N N . TYR A 1 106 ? -4.870 0.702 24.249 1.00 92.62 106 TYR A N 1
ATOM 840 C CA . TYR A 1 106 ? -4.872 1.075 25.659 1.00 92.62 106 TYR A CA 1
ATOM 841 C C . TYR A 1 106 ? -5.306 2.532 25.800 1.00 92.62 106 TYR A C 1
ATOM 843 O O . TYR A 1 106 ? -4.704 3.413 25.182 1.00 92.62 106 TYR A O 1
ATOM 851 N N . LEU A 1 107 ? -6.349 2.774 26.589 1.00 91.38 107 LEU A N 1
ATOM 852 C CA . LEU A 1 107 ? -6.776 4.106 26.996 1.00 91.38 107 LEU A CA 1
ATOM 853 C C . LEU A 1 107 ? -6.009 4.489 28.259 1.00 91.38 107 LEU A C 1
ATOM 855 O O . LEU A 1 107 ? -6.175 3.863 29.302 1.00 91.38 107 LEU A O 1
ATOM 859 N N . ASP A 1 108 ? -5.155 5.503 28.135 1.00 86.75 108 ASP A N 1
ATOM 860 C CA . ASP A 1 108 ? -4.392 6.069 29.245 1.00 86.75 108 ASP A CA 1
ATOM 861 C C . ASP A 1 108 ? -5.063 7.378 29.707 1.00 86.75 108 ASP A C 1
ATOM 863 O O . ASP A 1 108 ? -5.067 8.355 28.941 1.00 86.75 108 ASP A O 1
ATOM 867 N N . PRO A 1 109 ? -5.648 7.419 30.920 1.00 80.25 109 PRO A N 1
ATOM 868 C CA . PRO A 1 109 ? -6.313 8.611 31.443 1.00 80.25 109 PRO A CA 1
ATOM 869 C C . PRO A 1 109 ? -5.338 9.747 31.791 1.00 80.25 109 PRO A C 1
ATOM 871 O O . PRO A 1 109 ? -5.763 10.896 31.912 1.00 80.25 109 PRO A O 1
ATOM 874 N N . GLU A 1 110 ? -4.040 9.460 31.926 1.00 84.81 110 GLU A N 1
ATOM 875 C CA . GLU A 1 110 ? -3.009 10.455 32.241 1.00 84.81 110 GLU A CA 1
ATOM 876 C C . GLU A 1 110 ? -2.524 11.207 30.987 1.00 84.81 110 GLU A C 1
ATOM 878 O O . GLU A 1 110 ? -1.835 12.229 31.087 1.00 84.81 110 GLU A O 1
ATOM 883 N N . LEU A 1 111 ? -2.884 10.738 29.785 1.00 80.94 111 LEU A N 1
ATOM 884 C CA . LEU A 1 111 ? -2.531 11.417 28.543 1.00 80.94 111 LEU A CA 1
ATOM 885 C C . LEU A 1 111 ? -3.478 12.599 28.262 1.00 80.94 111 LEU A C 1
ATOM 887 O O . LEU A 1 111 ? -4.697 12.434 28.206 1.00 80.94 111 LEU A O 1
ATOM 891 N N . PRO A 1 112 ? -2.947 13.809 28.007 1.00 73.44 112 PRO A N 1
ATOM 892 C CA . PRO A 1 112 ? -3.774 14.963 27.685 1.00 73.44 112 PRO A CA 1
ATOM 893 C C . PRO A 1 112 ? -4.343 14.880 26.258 1.00 73.44 112 PRO A C 1
ATOM 895 O O . PRO A 1 112 ? -3.620 14.597 25.302 1.00 73.44 112 PRO A O 1
ATOM 898 N N . GLY A 1 113 ? -5.620 15.240 26.093 1.00 72.38 113 GLY A N 1
ATOM 899 C CA . GLY A 1 113 ? -6.287 15.378 24.791 1.00 72.38 113 GLY A CA 1
ATOM 900 C C . GLY A 1 113 ? -7.374 14.330 24.533 1.00 72.38 113 GLY A C 1
ATOM 901 O O . GLY A 1 113 ? -7.873 13.701 25.457 1.00 72.38 113 GLY A O 1
ATOM 902 N N . ASN A 1 114 ? -7.758 14.169 23.262 1.00 69.06 114 ASN A N 1
ATOM 903 C CA . ASN A 1 114 ? -8.771 13.198 22.823 1.00 69.06 114 ASN A CA 1
ATOM 904 C C . ASN A 1 114 ? -8.128 11.817 22.599 1.00 69.06 114 ASN A C 1
ATOM 906 O O . ASN A 1 114 ? -7.990 11.364 21.460 1.00 69.06 114 ASN A O 1
ATOM 910 N N . THR A 1 115 ? -7.650 11.189 23.672 1.00 81.12 115 THR A N 1
ATOM 911 C CA . THR A 1 115 ? -6.958 9.885 23.622 1.00 81.12 115 THR A CA 1
ATOM 912 C C . THR A 1 115 ? -7.886 8.716 23.308 1.00 81.12 115 THR A C 1
ATOM 914 O O . THR A 1 115 ? -7.425 7.647 22.915 1.00 81.12 115 THR A O 1
ATOM 917 N N . ASP A 1 116 ? -9.193 8.945 23.389 1.00 89.12 116 ASP A N 1
ATOM 918 C CA . ASP A 1 116 ? -10.246 8.011 23.018 1.00 89.12 116 ASP A CA 1
ATOM 919 C C . ASP A 1 116 ? -10.562 8.008 21.511 1.00 89.12 116 ASP A C 1
ATOM 921 O O . ASP A 1 116 ? -11.390 7.221 21.068 1.00 89.12 116 ASP A O 1
ATOM 925 N N . GLN A 1 117 ? -9.939 8.859 20.687 1.00 93.06 117 GLN A N 1
ATOM 926 C CA . GLN A 1 117 ? -10.250 8.934 19.255 1.00 93.06 117 GLN A CA 1
ATOM 927 C C . GLN A 1 117 ? -9.296 8.094 18.405 1.00 93.06 117 GLN A C 1
ATOM 929 O O . GLN A 1 117 ? -8.113 8.408 18.259 1.00 93.06 117 GLN A O 1
ATOM 934 N N . LEU A 1 118 ? -9.837 7.081 17.725 1.00 93.38 118 LEU A N 1
ATOM 935 C CA . LEU A 1 118 ? -9.116 6.301 16.722 1.00 93.38 118 LEU A CA 1
ATOM 936 C C . LEU A 1 118 ? -9.488 6.754 15.309 1.00 93.38 118 LEU A C 1
ATOM 938 O O . LEU A 1 118 ? -10.625 6.600 14.861 1.00 93.38 118 LEU A O 1
ATOM 942 N N . LYS A 1 119 ? -8.502 7.245 14.552 1.00 94.62 119 LYS A N 1
ATOM 943 C CA . LYS A 1 119 ? -8.665 7.470 13.110 1.00 94.62 119 LYS A CA 1
ATOM 944 C C . LYS A 1 119 ? -8.678 6.126 12.380 1.00 94.62 119 LYS A C 1
ATOM 946 O O . LYS A 1 119 ? -7.664 5.432 12.328 1.00 94.62 119 LYS A O 1
ATOM 951 N N . LEU A 1 120 ? -9.815 5.793 11.779 1.00 96.00 120 LEU A N 1
ATOM 952 C CA . LEU A 1 120 ? -10.000 4.568 11.010 1.00 96.00 120 LEU A CA 1
ATOM 953 C C . LEU A 1 120 ? -9.305 4.680 9.649 1.00 96.00 120 LEU A C 1
ATOM 955 O O . LEU A 1 120 ? -9.320 5.730 9.000 1.00 96.00 120 LEU A O 1
ATOM 959 N N . GLY A 1 121 ? -8.693 3.584 9.210 1.00 94.25 121 GLY A N 1
ATOM 960 C CA . GLY A 1 121 ? -7.923 3.521 7.974 1.00 94.25 121 GLY A CA 1
ATOM 961 C C . GLY A 1 121 ? -8.325 2.329 7.119 1.00 94.25 121 GLY A C 1
ATOM 962 O O . GLY A 1 121 ? -8.357 1.202 7.605 1.00 94.25 121 GLY A O 1
ATOM 963 N N . ALA A 1 122 ? -8.570 2.565 5.831 1.00 93.62 122 ALA A N 1
ATOM 964 C CA . ALA A 1 122 ? -8.826 1.538 4.824 1.00 93.62 122 ALA A CA 1
ATOM 965 C C . ALA A 1 122 ? -7.939 1.767 3.598 1.00 93.62 122 ALA A C 1
ATOM 967 O O . ALA A 1 122 ? -7.547 2.899 3.315 1.00 93.62 122 ALA A O 1
ATOM 968 N N . ASN A 1 123 ? -7.641 0.702 2.851 1.00 88.69 123 ASN A N 1
ATOM 969 C CA . ASN A 1 123 ? -6.877 0.818 1.605 1.00 88.69 123 ASN A CA 1
ATOM 970 C C . ASN A 1 123 ? -7.675 1.463 0.459 1.00 88.69 123 ASN A C 1
ATOM 972 O O . ASN A 1 123 ? -7.070 1.955 -0.489 1.00 88.69 123 ASN A O 1
ATOM 976 N N . LEU A 1 124 ? -9.010 1.452 0.535 1.00 86.88 124 LEU A N 1
ATOM 977 C CA . LEU A 1 124 ? -9.906 2.054 -0.453 1.00 86.88 124 LEU A CA 1
ATOM 978 C C . LEU A 1 124 ? -10.586 3.310 0.091 1.00 86.88 124 LEU A C 1
ATOM 980 O O . LEU A 1 124 ? -10.863 3.423 1.285 1.00 86.88 124 LEU A O 1
ATOM 984 N N . LYS A 1 125 ? -10.867 4.254 -0.813 1.00 85.12 125 LYS A N 1
ATOM 985 C CA . LYS A 1 125 ? -11.620 5.483 -0.517 1.00 85.12 125 LYS A CA 1
ATOM 986 C C . LYS A 1 125 ? -13.130 5.213 -0.557 1.00 85.12 125 LYS A C 1
ATOM 988 O O . LYS A 1 125 ? -13.562 4.171 -1.034 1.00 85.12 125 LYS A O 1
ATOM 993 N N . ASN A 1 126 ? -13.924 6.172 -0.072 1.00 87.69 126 ASN A N 1
ATOM 994 C CA . ASN A 1 126 ? -15.398 6.133 -0.086 1.00 87.69 126 ASN A CA 1
ATOM 995 C C . ASN A 1 126 ? -16.006 4.898 0.601 1.00 87.69 126 ASN A C 1
ATOM 997 O O . ASN A 1 126 ? -17.092 4.447 0.249 1.00 87.69 126 ASN A O 1
ATOM 1001 N N . VAL A 1 127 ? -15.293 4.349 1.579 1.00 92.44 127 VAL A N 1
ATOM 1002 C CA . VAL A 1 127 ? -15.743 3.214 2.380 1.00 92.44 127 VAL A CA 1
ATOM 1003 C C . VAL A 1 127 ? -16.739 3.647 3.452 1.00 92.44 127 VAL A C 1
ATOM 1005 O O . VAL A 1 127 ? -16.703 4.777 3.945 1.00 92.44 127 VAL A O 1
ATOM 1008 N N . ILE A 1 128 ? -17.608 2.720 3.832 1.00 95.50 128 ILE A N 1
ATOM 1009 C CA . ILE A 1 128 ? -18.598 2.887 4.891 1.00 95.50 128 ILE A CA 1
ATOM 1010 C C . ILE A 1 128 ? -18.133 2.078 6.098 1.00 95.50 128 ILE A C 1
ATOM 1012 O O . ILE A 1 128 ? -17.838 0.888 5.974 1.00 95.50 128 ILE A O 1
ATOM 1016 N N . TRP A 1 129 ? -18.074 2.745 7.248 1.00 96.75 129 TRP A N 1
ATOM 1017 C CA . TRP A 1 129 ? -17.697 2.164 8.532 1.00 96.75 129 TRP A CA 1
ATOM 1018 C C . TRP A 1 129 ? -18.932 1.989 9.403 1.00 96.75 129 TRP A C 1
ATOM 1020 O O . TRP A 1 129 ? -19.707 2.933 9.556 1.00 96.75 129 TRP A O 1
ATOM 1030 N N . THR A 1 130 ? -19.084 0.813 10.000 1.00 96.75 130 THR A N 1
ATOM 1031 C CA . THR A 1 130 ? -20.138 0.536 10.979 1.00 96.75 130 THR A CA 1
ATOM 1032 C C . THR A 1 130 ? -19.582 -0.260 12.155 1.00 96.75 130 THR A C 1
ATOM 1034 O O . THR A 1 130 ? -18.652 -1.051 12.007 1.00 96.75 130 THR A O 1
ATOM 1037 N N . SER A 1 131 ? -20.140 -0.032 13.338 1.00 96.62 131 SER A N 1
ATOM 1038 C CA . SER A 1 131 ? -19.889 -0.811 14.548 1.00 96.62 131 SER A CA 1
ATOM 1039 C C . SER A 1 131 ? -21.144 -0.765 15.403 1.00 96.62 131 SER A C 1
ATOM 1041 O O . SER A 1 131 ? -21.794 0.277 15.471 1.00 96.62 131 SER A O 1
ATOM 1043 N N . ASP A 1 132 ? -21.456 -1.870 16.071 1.00 95.12 132 ASP A N 1
ATOM 1044 C CA . ASP A 1 132 ? -22.575 -1.930 17.016 1.00 95.12 132 ASP A CA 1
ATOM 1045 C C . ASP A 1 132 ? -22.212 -1.321 18.378 1.00 95.12 132 ASP A C 1
ATOM 1047 O O . ASP A 1 132 ? -23.085 -0.957 19.162 1.00 95.12 132 ASP A O 1
ATOM 1051 N N . THR A 1 133 ? -20.913 -1.212 18.665 1.00 95.06 133 THR A N 1
ATOM 1052 C CA . THR A 1 133 ? -20.395 -0.865 19.995 1.00 95.06 133 THR A CA 1
ATOM 1053 C C . THR A 1 133 ? -19.691 0.486 20.058 1.00 95.06 133 THR A C 1
ATOM 1055 O O . THR A 1 133 ? -19.518 1.022 21.148 1.00 95.06 133 THR A O 1
ATOM 1058 N N . LEU A 1 134 ? -19.259 1.031 18.917 1.00 95.75 134 LEU A N 1
ATOM 1059 C CA . LEU A 1 134 ? -18.477 2.269 18.853 1.00 95.75 134 LEU A CA 1
ATOM 1060 C C . LEU A 1 134 ? -19.220 3.349 18.075 1.00 95.75 134 LEU A C 1
ATOM 1062 O O . LEU A 1 134 ? -19.795 3.091 17.017 1.00 95.75 134 LEU A O 1
ATOM 1066 N N . ASN A 1 135 ? -19.142 4.586 18.564 1.00 95.69 135 ASN A N 1
ATOM 1067 C CA . ASN A 1 135 ? -19.630 5.745 17.828 1.00 95.69 135 ASN A CA 1
ATOM 1068 C C . ASN A 1 135 ? -18.604 6.156 16.764 1.00 95.69 135 ASN A C 1
ATOM 1070 O O . ASN A 1 135 ? -17.442 6.394 17.093 1.00 95.69 135 ASN A O 1
ATOM 1074 N N . ILE A 1 136 ? -19.035 6.262 15.504 1.00 96.38 136 ILE A N 1
ATOM 1075 C CA . ILE A 1 136 ? -18.158 6.586 14.373 1.00 96.38 136 ILE A CA 1
ATOM 1076 C C . ILE A 1 136 ? -18.635 7.866 13.691 1.00 96.38 136 ILE A C 1
ATOM 1078 O O . ILE A 1 136 ? -19.728 7.922 13.130 1.00 96.38 136 ILE A O 1
ATOM 1082 N N . ILE A 1 137 ? -17.783 8.891 13.669 1.00 94.06 137 ILE A N 1
ATOM 1083 C CA . ILE A 1 137 ? -18.063 10.179 13.031 1.00 94.06 137 ILE A CA 1
ATOM 1084 C C . ILE A 1 137 ? -16.944 10.487 12.039 1.00 94.06 137 ILE A C 1
ATOM 1086 O O . ILE A 1 137 ? -15.787 10.647 12.410 1.00 94.06 137 ILE A O 1
ATOM 1090 N N . ARG A 1 138 ? -17.288 10.593 10.747 1.00 89.88 138 ARG A N 1
ATOM 1091 C CA . ARG A 1 138 ? -16.347 10.959 9.663 1.00 89.88 138 ARG A CA 1
ATOM 1092 C C . ARG A 1 138 ? -15.057 10.114 9.646 1.00 89.88 138 ARG A C 1
ATOM 1094 O O . ARG A 1 138 ? -13.978 10.632 9.371 1.00 89.88 138 ARG A O 1
ATOM 1101 N N . GLY A 1 139 ? -15.171 8.815 9.929 1.00 91.00 139 GLY A N 1
ATOM 1102 C CA . GLY A 1 139 ? -14.027 7.896 9.964 1.00 91.00 139 GLY A CA 1
ATOM 1103 C C . GLY A 1 139 ? -13.162 8.005 11.224 1.00 91.00 139 GLY A C 1
ATOM 1104 O O . GLY A 1 139 ? -12.043 7.503 11.227 1.00 91.00 139 GLY A O 1
ATOM 1105 N N . GLN A 1 140 ? -13.652 8.654 12.281 1.00 94.88 140 GLN A N 1
ATOM 1106 C CA . GLN A 1 140 ? -13.081 8.580 13.626 1.00 94.88 140 GLN A CA 1
ATOM 1107 C C . GLN A 1 140 ? -14.011 7.769 14.521 1.00 94.88 140 GLN A C 1
ATOM 1109 O O . GLN A 1 140 ? -15.215 8.024 14.523 1.00 94.88 140 GLN A O 1
ATOM 1114 N N . ALA A 1 141 ? -13.463 6.788 15.234 1.00 95.88 141 ALA A N 1
ATOM 1115 C CA . ALA A 1 141 ? -14.181 6.012 16.235 1.00 95.88 141 ALA A CA 1
ATOM 1116 C C . ALA A 1 141 ? -13.830 6.516 17.637 1.00 95.88 141 ALA A C 1
ATOM 1118 O O . ALA A 1 141 ? -12.648 6.618 17.967 1.00 95.88 141 ALA A O 1
ATOM 1119 N N . THR A 1 142 ? -14.847 6.776 18.456 1.00 95.62 142 THR A N 1
ATOM 1120 C CA . THR A 1 142 ? -14.678 6.975 19.900 1.00 95.62 142 THR A CA 1
ATOM 1121 C C . THR A 1 142 ? -14.541 5.611 20.564 1.00 95.62 142 THR A C 1
ATOM 1123 O O . THR A 1 142 ? -15.507 4.848 20.582 1.00 95.62 142 THR A O 1
ATOM 1126 N N . LEU A 1 143 ? -13.353 5.309 21.074 1.00 94.81 143 LEU A N 1
ATOM 1127 C CA . LEU A 1 143 ? -13.004 4.083 21.778 1.00 94.81 143 LEU A CA 1
ATOM 1128 C C . LEU A 1 143 ? -13.642 4.052 23.170 1.00 94.81 143 LEU A C 1
ATOM 1130 O O . LEU A 1 143 ? -13.635 5.040 23.901 1.00 94.81 143 LEU A O 1
ATOM 1134 N N . THR A 1 144 ? -14.153 2.888 23.547 1.00 94.38 144 THR A N 1
ATOM 1135 C CA . THR A 1 144 ? -14.608 2.565 24.902 1.00 94.38 144 THR A CA 1
ATOM 1136 C C . THR A 1 144 ? -13.972 1.239 25.310 1.00 94.38 144 THR A C 1
ATOM 1138 O O . THR A 1 144 ? -13.644 0.465 24.421 1.00 94.38 144 THR A O 1
ATOM 1141 N N . PRO A 1 145 ? -13.737 0.945 26.599 1.00 95.44 145 PRO A N 1
ATOM 1142 C CA . PRO A 1 145 ? -13.191 -0.353 26.990 1.00 95.44 145 PRO A CA 1
ATOM 1143 C C . PRO A 1 145 ? -14.108 -1.517 26.579 1.00 95.44 145 PRO A C 1
ATOM 1145 O O . PRO A 1 145 ? -15.320 -1.472 26.810 1.00 95.44 145 PRO A O 1
ATOM 1148 N N . GLY A 1 146 ? -13.534 -2.574 26.001 1.00 95.88 146 GLY A N 1
ATOM 1149 C CA . GLY A 1 146 ? -14.271 -3.752 25.547 1.00 95.88 146 GLY A CA 1
ATOM 1150 C C . GLY A 1 146 ? -13.701 -4.421 24.295 1.00 95.88 146 GLY A C 1
ATOM 1151 O O . GLY A 1 146 ? -12.654 -4.049 23.768 1.00 95.88 146 GLY A O 1
ATOM 1152 N N . ILE A 1 147 ? -14.407 -5.451 23.821 1.00 97.19 147 ILE A N 1
ATOM 1153 C CA . ILE A 1 147 ? -14.144 -6.095 22.527 1.00 97.19 147 ILE A CA 1
ATOM 1154 C C . ILE A 1 147 ? -15.087 -5.473 21.503 1.00 97.19 147 ILE A C 1
ATOM 1156 O O . ILE A 1 147 ? -16.299 -5.415 21.722 1.00 97.19 147 ILE A O 1
ATOM 1160 N N . HIS A 1 148 ? -14.533 -5.034 20.377 1.00 97.12 148 HIS A N 1
ATOM 1161 C CA . HIS A 1 148 ? -15.277 -4.333 19.342 1.00 97.12 148 HIS A CA 1
ATOM 1162 C C . HIS A 1 148 ? -15.133 -5.011 17.996 1.00 97.12 148 HIS A C 1
ATOM 1164 O O . HIS A 1 148 ? -14.054 -5.462 17.610 1.00 97.12 148 HIS A O 1
ATOM 1170 N N . GLN A 1 149 ? -16.228 -4.988 17.244 1.00 97.38 149 GLN A N 1
ATOM 1171 C CA . GLN A 1 149 ? -16.237 -5.360 15.843 1.00 97.38 149 GLN A CA 1
ATOM 1172 C C . GLN A 1 149 ? -16.495 -4.120 14.987 1.00 97.38 149 GLN A C 1
ATOM 1174 O O . GLN A 1 149 ? -17.453 -3.371 15.202 1.00 97.38 149 GLN A O 1
ATOM 1179 N N . LEU A 1 150 ? -15.619 -3.907 14.011 1.00 97.12 150 LEU A N 1
ATOM 1180 C CA . LEU A 1 150 ? -15.795 -2.939 12.939 1.00 97.12 150 LEU A CA 1
ATOM 1181 C C . LEU A 1 150 ? -16.112 -3.674 11.649 1.00 97.12 150 LEU A C 1
ATOM 1183 O O . LEU A 1 150 ? -15.410 -4.605 11.253 1.00 97.12 150 LEU A O 1
ATOM 1187 N N . GLN A 1 151 ? -17.136 -3.196 10.962 1.00 97.44 151 GLN A N 1
ATOM 1188 C CA . GLN A 1 151 ? -17.468 -3.600 9.614 1.00 97.44 151 GLN A CA 1
ATOM 1189 C C . GLN A 1 151 ? -17.076 -2.488 8.645 1.00 97.44 151 GLN A C 1
ATOM 1191 O O . GLN A 1 151 ? -17.370 -1.308 8.846 1.00 97.44 151 GLN A O 1
ATOM 1196 N N . LEU A 1 152 ? -16.408 -2.893 7.570 1.00 96.38 152 LEU A N 1
ATOM 1197 C CA . LEU A 1 152 ? -15.959 -2.021 6.501 1.00 96.38 152 LEU A CA 1
ATOM 1198 C C . LEU A 1 152 ? -16.590 -2.484 5.196 1.00 96.38 152 LEU A C 1
ATOM 1200 O O . LEU A 1 152 ? -16.431 -3.642 4.814 1.00 96.38 152 LEU A O 1
ATOM 1204 N N . THR A 1 153 ? -17.293 -1.583 4.513 1.00 95.00 153 THR A N 1
ATOM 1205 C CA . THR A 1 153 ? -17.967 -1.878 3.242 1.00 95.00 153 THR A CA 1
ATOM 1206 C C . THR A 1 153 ? -17.518 -0.911 2.155 1.00 95.00 153 THR A C 1
ATOM 1208 O O . THR A 1 153 ? -17.518 0.302 2.362 1.00 95.00 153 THR A O 1
ATOM 1211 N N . HIS A 1 154 ? -17.150 -1.430 0.984 1.00 92.25 154 HIS A N 1
ATOM 1212 C CA . HIS A 1 154 ? -16.839 -0.610 -0.186 1.00 92.25 154 HIS A CA 1
ATOM 1213 C C . HIS A 1 154 ? -18.038 -0.591 -1.152 1.00 92.25 154 HIS A C 1
ATOM 1215 O O . HIS A 1 154 ? -18.414 -1.646 -1.667 1.00 92.25 154 HIS A O 1
ATOM 1221 N N . PRO A 1 155 ? -18.650 0.577 -1.423 1.00 86.94 155 PRO A N 1
ATOM 1222 C CA . PRO A 1 155 ? -19.945 0.650 -2.103 1.00 86.94 155 PRO A CA 1
ATOM 1223 C C . PRO A 1 155 ? -19.893 0.237 -3.579 1.00 86.94 155 PRO A C 1
ATOM 1225 O O . PRO A 1 155 ? -20.862 -0.312 -4.093 1.00 86.94 155 PRO A O 1
ATOM 1228 N N . GLU A 1 156 ? -18.778 0.458 -4.277 1.00 84.44 156 GLU A N 1
ATOM 1229 C CA . GLU A 1 156 ? -18.685 0.115 -5.706 1.00 84.44 156 GLU A CA 1
ATOM 1230 C C . GLU A 1 156 ? -18.451 -1.383 -5.924 1.00 84.44 156 GLU A C 1
ATOM 1232 O O . GLU A 1 156 ? -18.984 -1.970 -6.861 1.00 84.44 156 GLU A O 1
ATOM 1237 N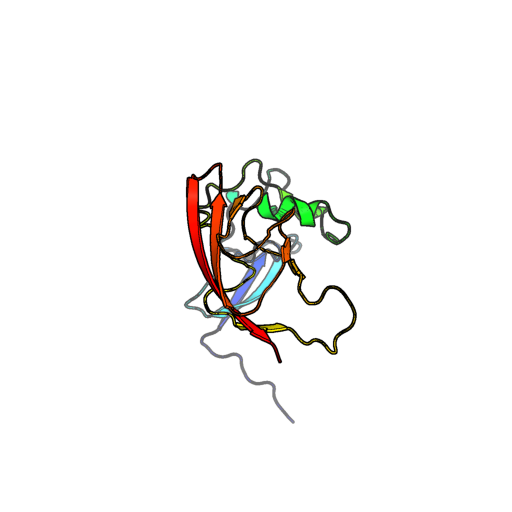 N . THR A 1 157 ? -17.665 -2.019 -5.050 1.00 83.00 157 THR A N 1
ATOM 1238 C CA . THR A 1 157 ? -17.318 -3.446 -5.176 1.00 83.00 157 THR A CA 1
ATOM 1239 C C . THR A 1 157 ? -18.239 -4.351 -4.367 1.00 83.00 157 THR A C 1
ATOM 1241 O O . THR A 1 157 ? -18.153 -5.567 -4.512 1.00 83.00 157 THR A O 1
ATOM 1244 N N . GLN A 1 158 ? -19.085 -3.775 -3.502 1.00 87.94 158 GLN A N 1
ATOM 1245 C CA . GLN A 1 158 ? -19.956 -4.486 -2.556 1.00 87.94 158 GLN A CA 1
ATOM 1246 C C . GLN A 1 158 ? -19.196 -5.455 -1.634 1.00 87.94 158 GLN A C 1
ATOM 1248 O O . GLN A 1 158 ? -19.774 -6.369 -1.053 1.00 87.94 158 GLN A O 1
ATOM 1253 N N . GLN A 1 159 ? -17.881 -5.267 -1.492 1.00 90.56 159 GLN A N 1
ATOM 1254 C CA . GLN A 1 159 ? -17.083 -6.048 -0.561 1.00 90.56 159 GLN A CA 1
ATOM 1255 C C . GLN A 1 159 ? -17.333 -5.551 0.856 1.00 90.56 159 GLN A C 1
ATOM 1257 O O . GLN A 1 159 ? -17.241 -4.350 1.118 1.00 90.56 159 GLN A O 1
ATOM 1262 N N . THR A 1 160 ? -17.570 -6.493 1.760 1.00 95.31 160 THR A N 1
ATOM 1263 C CA . THR A 1 160 ? -17.691 -6.250 3.193 1.00 95.31 160 THR A CA 1
ATOM 1264 C C . THR A 1 160 ? -16.706 -7.140 3.932 1.00 95.31 160 THR A C 1
ATOM 1266 O O . THR A 1 160 ? -16.624 -8.338 3.663 1.00 95.31 160 THR A O 1
ATOM 1269 N N . ILE A 1 161 ? -15.955 -6.554 4.860 1.00 95.81 161 ILE A N 1
ATOM 1270 C CA . ILE A 1 161 ? -15.027 -7.272 5.736 1.00 95.81 161 ILE A CA 1
ATOM 1271 C C . ILE A 1 161 ? -15.216 -6.829 7.187 1.00 95.81 161 ILE A C 1
ATOM 1273 O O . ILE A 1 161 ? -15.695 -5.725 7.450 1.00 95.81 161 ILE A O 1
ATOM 1277 N N . LEU A 1 162 ? -14.819 -7.696 8.116 1.00 97.00 162 LEU A N 1
ATOM 1278 C CA . LEU A 1 162 ? -14.922 -7.473 9.555 1.00 97.00 162 LEU A CA 1
ATOM 1279 C C . LEU A 1 162 ? -13.531 -7.432 10.190 1.00 97.00 162 LEU A C 1
ATOM 1281 O O . LEU A 1 162 ? -12.622 -8.144 9.760 1.00 97.00 162 LEU A O 1
ATOM 1285 N N . CYS A 1 163 ? -13.385 -6.606 11.216 1.00 96.06 163 CYS A N 1
ATOM 1286 C CA . CYS A 1 163 ? -12.205 -6.526 12.064 1.00 96.06 163 CYS A CA 1
ATOM 1287 C C . CYS A 1 163 ? -12.656 -6.555 13.517 1.00 96.06 163 CYS A C 1
ATOM 1289 O O . CYS A 1 163 ? -13.441 -5.706 13.931 1.00 96.06 163 CYS A O 1
ATOM 1291 N N . GLU A 1 164 ? -12.139 -7.509 14.280 1.00 97.69 164 GLU A N 1
ATOM 1292 C CA . GLU A 1 164 ? -12.273 -7.533 15.734 1.00 97.69 164 GLU A CA 1
ATOM 1293 C C . GLU A 1 164 ? -10.998 -6.974 16.368 1.00 97.69 164 GLU A C 1
ATOM 1295 O O . GLU A 1 164 ? -9.898 -7.224 15.866 1.00 97.69 164 GLU A O 1
ATOM 1300 N N . PHE A 1 165 ? -11.145 -6.190 17.431 1.00 97.25 165 PHE A N 1
ATOM 1301 C CA . PHE A 1 165 ? -10.039 -5.638 18.209 1.00 97.25 165 PHE A CA 1
ATOM 1302 C C . PHE A 1 165 ? -10.496 -5.344 19.643 1.00 97.25 165 PHE A C 1
ATOM 1304 O O . PHE A 1 165 ? -11.695 -5.237 19.912 1.00 97.25 165 PHE A O 1
ATOM 1311 N N . THR A 1 166 ? -9.538 -5.202 20.552 1.00 97.75 166 THR A N 1
ATOM 1312 C CA . THR A 1 166 ? -9.791 -4.978 21.980 1.00 97.75 166 THR A CA 1
ATOM 1313 C C . THR A 1 166 ? -9.355 -3.576 22.379 1.00 97.75 166 THR A C 1
ATOM 1315 O O . THR A 1 166 ? -8.357 -3.055 21.875 1.00 97.75 166 THR A O 1
ATOM 1318 N N . VAL A 1 167 ? -10.092 -2.966 23.298 1.00 96.56 167 VAL A N 1
ATOM 1319 C CA . VAL A 1 167 ? -9.724 -1.728 23.980 1.00 96.56 167 VAL A CA 1
ATOM 1320 C C . VAL A 1 167 ? -9.689 -2.010 25.478 1.00 96.56 167 VAL A C 1
ATOM 1322 O O . VAL A 1 167 ? -10.670 -2.489 26.046 1.00 96.56 167 VAL A O 1
ATOM 1325 N N . GLU A 1 168 ? -8.564 -1.715 26.113 1.00 94.62 168 GLU A N 1
ATOM 1326 C CA . GLU A 1 168 ? -8.347 -1.847 27.553 1.00 94.62 168 GLU A CA 1
ATOM 1327 C C . GLU A 1 168 ? -8.107 -0.460 28.163 1.00 94.62 168 GLU A C 1
ATOM 1329 O O . GLU A 1 168 ? -7.604 0.444 27.497 1.00 94.62 168 GLU A O 1
ATOM 1334 N N . GLU A 1 169 ? -8.483 -0.286 29.424 1.00 89.69 169 GLU A N 1
ATOM 1335 C CA . GLU A 1 169 ? -8.152 0.897 30.224 1.00 89.69 169 GLU A CA 1
ATOM 1336 C C . GLU A 1 169 ? -6.936 0.562 31.096 1.00 89.69 169 GLU A C 1
ATOM 1338 O O . GLU A 1 169 ? -6.867 -0.551 31.630 1.00 89.69 169 GLU A O 1
ATOM 1343 N N . LEU A 1 170 ? -5.964 1.479 31.168 1.00 82.62 170 LEU A N 1
ATOM 1344 C CA . LEU A 1 170 ? -4.748 1.322 31.980 1.00 82.62 170 LEU A CA 1
ATOM 1345 C C . LEU A 1 170 ? -4.966 1.670 33.456 1.00 82.62 170 LEU A C 1
ATOM 1347 O O . LEU A 1 170 ? -5.723 2.622 33.743 1.00 82.62 170 LEU A O 1
#

Radius of gyration: 23.16 Å; chains: 1; bounding box: 68×36×57 Å

Sequence (170 aa):
APAFPSPPHSLARISVDERTGHYFPTLPKKGTPYHKRELCPKDRLPLPVSNQDYHPDKRALLSLDYAEWFQSDDNIKSRAFALSDSRPITSLSLKFLAPLPGATYYLDPELPGNTDQLKLGANLKNVIWTSDTLNIIRGQATLTPGIHQLQLTHPETQQTILCEFTVEEL